Protein AF-A0A0M1JFC1-F1 (afdb_monomer)

Nearest PDB structures (foldseek):
  4cfm-assembly2_C  TM=7.085E-01  e=5.142E+00  Homo sapiens
  7zyd-assembly1_A  TM=6.368E-01  e=5.469E+00  Homo sapiens
  3juh-assembly2_B  TM=6.558E-01  e=5.469E+00  Homo sapiens
  6l24-assembly1_A  TM=6.244E-01  e=6.189E+00  Homo sapiens

pLDDT: mean 85.03, std 13.13, range [34.41, 95.12]

Mean predicted aligned error: 6.86 Å

Structure (mmCIF, N/CA/C/O backbone):
data_AF-A0A0M1JFC1-F1
#
_entry.id   AF-A0A0M1JFC1-F1
#
loop_
_atom_site.group_PDB
_atom_site.id
_atom_site.type_symbol
_atom_site.label_atom_id
_atom_site.label_alt_id
_atom_site.label_comp_id
_atom_site.label_asym_id
_atom_site.label_entity_id
_atom_site.label_seq_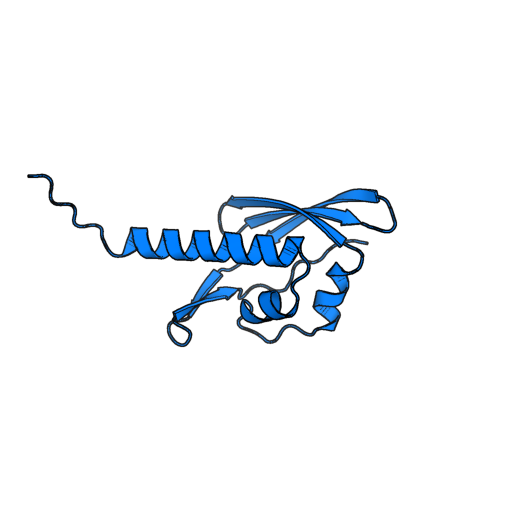id
_atom_site.pdbx_PDB_ins_code
_atom_site.Cartn_x
_atom_site.Cartn_y
_atom_site.Cartn_z
_atom_site.occupancy
_atom_site.B_iso_or_equiv
_atom_site.auth_seq_id
_atom_site.auth_comp_id
_atom_site.auth_asym_id
_atom_site.auth_atom_id
_atom_site.pdbx_PDB_model_num
ATOM 1 N N . MET A 1 1 ? 28.623 26.512 -23.248 1.00 34.41 1 MET A N 1
ATOM 2 C CA . MET A 1 1 ? 27.612 25.460 -23.487 1.00 34.41 1 MET A CA 1
ATOM 3 C C . MET A 1 1 ? 27.765 24.426 -22.388 1.00 34.41 1 MET A C 1
ATOM 5 O O . MET A 1 1 ? 28.790 23.762 -22.352 1.00 34.41 1 MET A O 1
ATOM 9 N N . VAL A 1 2 ? 26.827 24.371 -21.441 1.00 44.84 2 VAL A N 1
ATOM 10 C CA . VAL A 1 2 ? 26.829 23.348 -20.386 1.00 44.84 2 VAL A CA 1
ATOM 11 C C . VAL A 1 2 ? 26.145 22.116 -20.959 1.00 44.84 2 VAL A C 1
ATOM 13 O O . VAL A 1 2 ? 24.952 22.136 -21.249 1.00 44.84 2 VAL A O 1
ATOM 16 N N . SER A 1 3 ? 26.931 21.072 -21.183 1.00 36.22 3 SER A N 1
ATOM 17 C CA . SER A 1 3 ? 26.462 19.775 -21.649 1.00 36.22 3 SER A CA 1
ATOM 18 C C . SER A 1 3 ? 25.655 19.108 -20.532 1.00 36.22 3 SER A C 1
ATOM 20 O O . SER A 1 3 ? 26.220 18.580 -19.579 1.00 36.22 3 SER A O 1
ATOM 22 N N . CYS A 1 4 ? 24.325 19.157 -20.634 1.00 53.03 4 CYS A N 1
ATOM 23 C CA . CYS A 1 4 ? 23.412 18.393 -19.788 1.00 53.03 4 CYS A CA 1
ATOM 24 C C . CYS A 1 4 ? 23.392 16.942 -20.289 1.00 53.03 4 CYS A C 1
ATOM 26 O O . CYS A 1 4 ? 22.593 16.572 -21.146 1.00 53.03 4 CYS A O 1
ATOM 28 N N . ALA A 1 5 ? 24.337 16.137 -19.810 1.00 49.50 5 ALA A N 1
ATOM 29 C CA . ALA A 1 5 ? 24.431 14.714 -20.115 1.00 49.50 5 ALA A CA 1
ATOM 30 C C . ALA A 1 5 ? 24.338 13.896 -18.820 1.00 49.50 5 ALA A C 1
ATOM 32 O O . ALA A 1 5 ? 25.291 13.251 -18.399 1.00 49.50 5 ALA A O 1
ATOM 33 N N . SER A 1 6 ? 23.171 13.932 -18.182 1.00 51.88 6 SER A N 1
ATOM 34 C CA . SER A 1 6 ? 22.808 13.052 -17.060 1.00 51.88 6 SER A CA 1
ATOM 35 C C . SER A 1 6 ? 21.324 12.671 -17.167 1.00 51.88 6 SER A C 1
ATOM 37 O O . SER A 1 6 ? 20.499 12.968 -16.311 1.00 51.88 6 SER A O 1
ATOM 39 N N . ALA A 1 7 ? 20.963 12.050 -18.295 1.00 52.94 7 ALA A N 1
ATOM 40 C CA . ALA A 1 7 ? 19.575 11.793 -18.689 1.00 52.94 7 ALA A CA 1
ATOM 41 C C . ALA A 1 7 ? 18.937 10.430 -18.300 1.00 52.94 7 ALA A C 1
ATOM 43 O O . ALA A 1 7 ? 17.727 10.329 -18.455 1.00 52.94 7 ALA A O 1
ATOM 44 N N . PRO A 1 8 ? 19.626 9.380 -17.794 1.00 52.12 8 PRO A N 1
ATOM 45 C CA . PRO A 1 8 ? 18.931 8.137 -17.411 1.00 52.12 8 PRO A CA 1
ATOM 46 C C . PRO A 1 8 ? 18.641 7.986 -15.907 1.00 52.12 8 PRO A C 1
ATOM 48 O O . PRO A 1 8 ? 17.791 7.180 -15.529 1.00 52.12 8 PRO A O 1
ATOM 51 N N . GLU A 1 9 ? 19.354 8.709 -15.042 1.00 51.84 9 GLU A N 1
ATOM 52 C CA . GLU A 1 9 ? 19.277 8.524 -13.584 1.00 51.84 9 GLU A CA 1
ATOM 53 C C . GLU A 1 9 ? 18.144 9.352 -12.960 1.00 51.84 9 GLU A C 1
ATOM 55 O O . GLU A 1 9 ? 17.356 8.830 -12.172 1.00 51.84 9 GLU A O 1
ATOM 60 N N . ASN A 1 10 ? 17.968 10.595 -13.422 1.00 60.22 10 ASN A N 1
ATOM 61 C CA . ASN A 1 10 ? 16.879 11.467 -12.975 1.00 60.22 10 ASN A CA 1
ATOM 62 C C . ASN A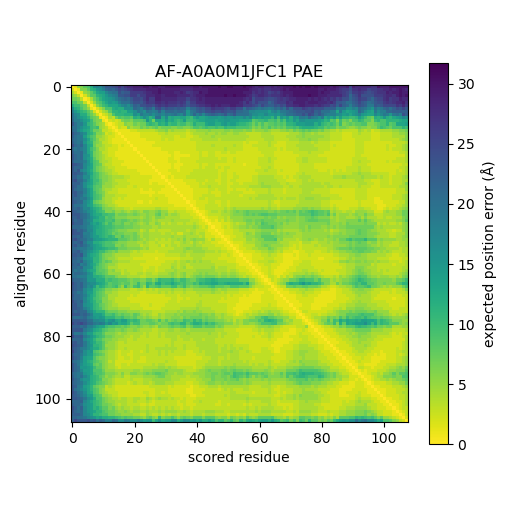 1 10 ? 15.494 10.893 -13.312 1.00 60.22 10 ASN A C 1
ATOM 64 O O . ASN A 1 10 ? 14.601 10.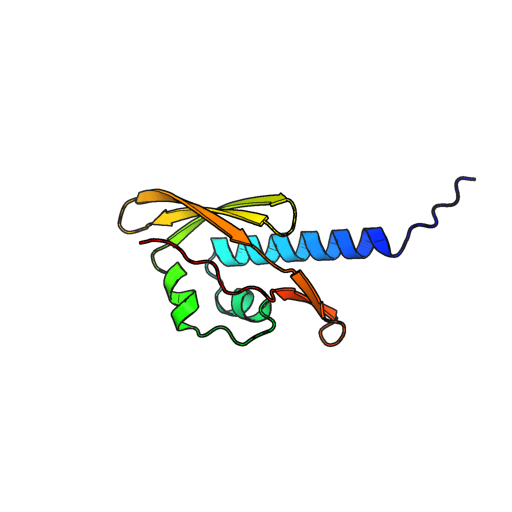932 -12.473 1.00 60.22 10 ASN A O 1
ATOM 68 N N . THR A 1 11 ? 15.319 10.287 -14.492 1.00 62.16 11 THR A N 1
ATOM 69 C CA . THR A 1 11 ? 14.027 9.718 -14.911 1.00 62.16 11 THR A CA 1
ATOM 70 C C . THR A 1 11 ? 13.568 8.583 -13.997 1.00 62.16 11 THR A C 1
ATOM 72 O O . THR A 1 11 ? 12.401 8.532 -13.620 1.00 62.16 11 THR A O 1
ATOM 75 N N . LYS A 1 12 ? 14.481 7.695 -13.582 1.00 65.12 12 LYS A N 1
ATOM 76 C CA . LYS A 1 12 ? 14.141 6.567 -12.699 1.00 65.12 12 LYS A CA 1
ATOM 77 C C . LYS A 1 12 ? 13.759 7.018 -11.293 1.00 65.12 12 LYS A C 1
ATOM 79 O O . LYS A 1 12 ? 12.870 6.412 -10.698 1.00 65.12 12 LYS A O 1
ATOM 84 N N . ASN A 1 13 ? 14.403 8.070 -10.786 1.00 72.38 13 ASN A N 1
ATOM 85 C CA . ASN A 1 13 ? 14.043 8.662 -9.500 1.00 72.38 13 ASN A CA 1
ATOM 86 C C . AS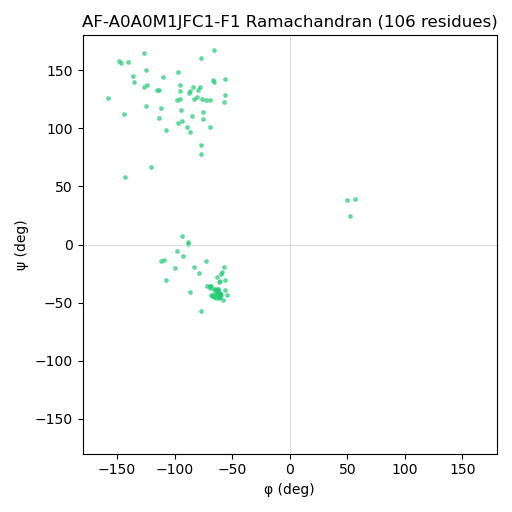N A 1 13 ? 12.641 9.284 -9.562 1.00 72.38 13 ASN A C 1
ATOM 88 O O . ASN A 1 13 ? 11.812 8.981 -8.711 1.00 72.38 13 ASN A O 1
ATOM 92 N N . THR A 1 14 ? 12.324 10.029 -10.626 1.00 80.75 14 THR A N 1
ATOM 93 C CA . THR A 1 14 ? 10.976 10.587 -10.835 1.00 80.75 14 THR A CA 1
ATOM 94 C C . THR A 1 14 ? 9.899 9.500 -10.981 1.00 80.75 14 THR A C 1
ATOM 96 O O . THR A 1 14 ? 8.794 9.633 -10.450 1.00 80.75 14 THR A O 1
ATOM 99 N N . GLU A 1 15 ? 10.203 8.389 -11.659 1.00 85.06 15 GLU A N 1
ATOM 100 C CA . GLU A 1 15 ? 9.286 7.242 -11.773 1.00 85.06 15 GLU A CA 1
ATOM 101 C C . GLU A 1 15 ? 9.036 6.553 -10.422 1.00 85.06 15 GLU A C 1
ATOM 103 O O . GLU A 1 15 ? 7.909 6.131 -10.136 1.00 85.06 15 GLU A O 1
ATOM 108 N N . LEU A 1 16 ? 10.067 6.441 -9.579 1.00 85.75 16 LEU A N 1
ATOM 109 C CA . LEU A 1 16 ? 9.948 5.870 -8.239 1.00 85.75 16 LEU A CA 1
ATOM 110 C C . LEU A 1 16 ? 9.124 6.776 -7.315 1.00 85.75 16 LEU A C 1
ATOM 112 O O . LEU A 1 16 ? 8.224 6.288 -6.639 1.00 85.75 16 LEU A O 1
ATOM 116 N N . GLU A 1 17 ? 9.357 8.088 -7.341 1.00 86.62 17 GLU A N 1
ATOM 117 C CA . GLU A 1 17 ? 8.573 9.075 -6.582 1.00 86.62 17 GLU A CA 1
ATOM 118 C C . GLU A 1 17 ? 7.091 9.066 -6.985 1.00 86.62 17 GLU A C 1
ATOM 120 O O . GLU A 1 17 ? 6.196 9.079 -6.133 1.00 86.62 17 GLU A O 1
ATOM 125 N N . THR A 1 18 ? 6.821 8.969 -8.291 1.00 89.88 18 THR A N 1
ATOM 126 C CA . THR A 1 18 ? 5.455 8.817 -8.813 1.00 89.88 18 THR A CA 1
ATOM 127 C C . THR A 1 18 ? 4.827 7.526 -8.297 1.00 89.88 18 THR A C 1
ATOM 129 O O . THR A 1 18 ? 3.688 7.524 -7.829 1.00 89.88 18 THR A O 1
ATOM 132 N N . THR A 1 19 ? 5.584 6.427 -8.322 1.00 91.31 19 THR A N 1
ATOM 133 C CA . THR A 1 19 ? 5.128 5.133 -7.807 1.00 91.31 19 THR A CA 1
ATOM 134 C C . THR A 1 19 ? 4.789 5.207 -6.316 1.00 91.31 19 THR A C 1
ATOM 136 O O . THR A 1 19 ? 3.724 4.743 -5.908 1.00 91.31 19 THR A O 1
ATOM 139 N N . TRP A 1 20 ? 5.644 5.835 -5.505 1.00 91.38 20 TRP A N 1
ATOM 140 C CA . TRP A 1 20 ? 5.389 6.049 -4.080 1.00 91.38 20 TRP A CA 1
ATOM 141 C C . TRP A 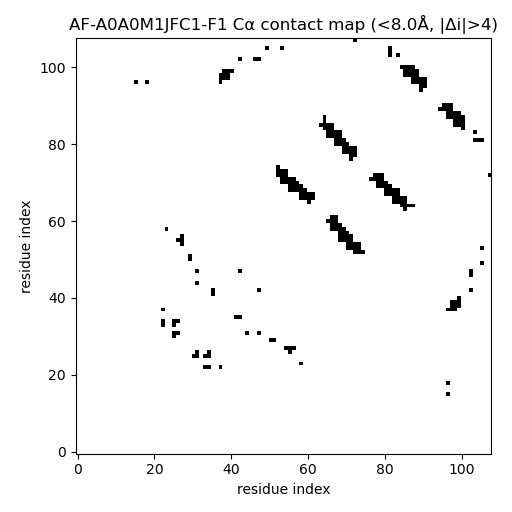1 20 ? 4.135 6.878 -3.832 1.00 91.38 20 TRP A C 1
ATOM 143 O O . TRP A 1 20 ? 3.331 6.506 -2.982 1.00 91.38 20 TRP A O 1
ATOM 153 N N . SER A 1 21 ? 3.924 7.938 -4.612 1.00 90.81 21 SER A N 1
ATOM 154 C CA . SER A 1 21 ? 2.727 8.781 -4.509 1.00 90.81 21 SER A CA 1
ATOM 155 C C . SER A 1 21 ? 1.445 7.982 -4.773 1.00 90.81 21 SER A C 1
ATOM 157 O O . SER A 1 21 ? 0.469 8.098 -4.030 1.00 90.81 21 SER A O 1
ATOM 159 N N . VAL A 1 22 ? 1.451 7.113 -5.793 1.00 93.31 22 VAL A N 1
ATOM 160 C CA . VAL A 1 22 ? 0.306 6.239 -6.102 1.00 93.31 22 VAL A CA 1
ATOM 161 C C . VAL A 1 22 ? 0.094 5.197 -5.004 1.00 93.31 22 VAL A C 1
ATOM 163 O O . VAL A 1 22 ? -1.040 4.989 -4.574 1.00 93.31 22 VAL A O 1
ATOM 166 N N . TYR A 1 23 ? 1.164 4.566 -4.519 1.00 93.75 23 TYR A N 1
ATOM 167 C CA . TYR A 1 23 ? 1.089 3.585 -3.436 1.00 93.75 23 TYR A CA 1
ATOM 168 C C . TYR A 1 23 ? 0.554 4.204 -2.135 1.00 93.75 23 TYR A C 1
ATOM 170 O O . TYR A 1 23 ? -0.356 3.655 -1.515 1.00 93.75 23 TYR A O 1
ATOM 178 N N . GLN A 1 24 ? 1.047 5.387 -1.763 1.00 92.94 24 GLN A N 1
ATOM 179 C CA . GLN A 1 24 ? 0.551 6.165 -0.628 1.00 92.94 24 GLN A CA 1
ATOM 180 C C . GLN A 1 24 ? -0.940 6.484 -0.778 1.00 92.94 24 GLN A C 1
ATOM 182 O O . GLN A 1 24 ? -1.711 6.279 0.161 1.00 92.94 24 GLN A O 1
ATOM 187 N N . GLY A 1 25 ? -1.364 6.957 -1.953 1.00 93.56 25 GLY A N 1
ATOM 188 C CA . GLY A 1 25 ? -2.775 7.216 -2.234 1.00 93.56 25 GLY A CA 1
ATOM 189 C C . GLY A 1 25 ? -3.627 5.952 -2.103 1.00 93.56 25 GLY A C 1
ATOM 190 O O . GLY A 1 25 ? -4.680 5.982 -1.469 1.00 93.56 25 GLY A O 1
ATOM 191 N N . ALA A 1 26 ? -3.151 4.822 -2.630 1.00 94.00 26 ALA A N 1
ATOM 192 C CA . ALA A 1 26 ? -3.840 3.540 -2.523 1.00 94.00 26 ALA A CA 1
ATOM 193 C C . ALA A 1 26 ? -3.957 3.055 -1.068 1.00 94.00 26 ALA A C 1
ATOM 195 O O . ALA A 1 26 ? -5.008 2.543 -0.689 1.00 94.00 26 ALA A O 1
ATOM 196 N N . MET A 1 27 ? -2.931 3.268 -0.236 1.00 92.56 27 MET A N 1
ATOM 197 C CA . MET A 1 27 ? -2.983 2.993 1.207 1.00 92.56 27 MET A CA 1
ATOM 198 C C . MET A 1 27 ? -4.008 3.880 1.921 1.00 92.56 27 MET A C 1
ATOM 200 O O . MET A 1 27 ? -4.780 3.393 2.745 1.00 92.56 27 MET A O 1
ATOM 204 N N . HIS A 1 28 ? -4.040 5.174 1.594 1.00 92.25 28 HIS A N 1
ATOM 205 C CA . HIS A 1 28 ? -4.969 6.133 2.193 1.00 92.25 28 HIS A CA 1
ATOM 206 C C . HIS A 1 28 ? -6.432 5.810 1.858 1.00 92.25 28 HIS A C 1
ATOM 208 O O . HIS A 1 28 ? -7.281 5.769 2.749 1.00 92.25 28 HIS A O 1
ATOM 214 N N . TRP A 1 29 ? -6.713 5.516 0.586 1.00 91.75 29 TRP A N 1
ATOM 215 C CA . TRP A 1 29 ? -8.059 5.219 0.085 1.00 91.75 29 TRP A CA 1
ATOM 216 C C . TRP A 1 29 ? -8.456 3.740 0.166 1.00 91.75 29 TRP A C 1
ATOM 218 O O . TRP A 1 29 ? -9.566 3.387 -0.225 1.00 91.75 29 TRP A O 1
ATOM 228 N N . LYS A 1 30 ? -7.576 2.873 0.683 1.00 91.38 30 LYS A N 1
ATOM 229 C CA . LYS A 1 30 ? -7.783 1.416 0.785 1.00 91.38 30 LYS A CA 1
ATOM 230 C C . LYS A 1 30 ? -8.077 0.751 -0.565 1.00 91.38 30 LYS A C 1
ATOM 232 O O . LYS A 1 30 ? -8.899 -0.158 -0.665 1.00 91.38 30 LYS A O 1
ATOM 237 N N . TYR A 1 31 ? -7.399 1.188 -1.623 1.00 92.38 31 TYR A N 1
ATOM 238 C CA . TYR A 1 31 ? -7.527 0.591 -2.953 1.00 92.38 31 TYR A CA 1
ATOM 239 C C . TYR A 1 31 ? -6.742 -0.721 -3.029 1.00 92.38 31 TYR A C 1
ATOM 241 O O . TYR A 1 31 ? -5.637 -0.776 -3.569 1.00 92.38 31 TYR A O 1
ATOM 249 N N . CYS A 1 32 ? -7.324 -1.783 -2.466 1.00 89.50 32 CYS A N 1
ATOM 250 C CA . CYS A 1 32 ? -6.697 -3.097 -2.331 1.00 89.50 32 CYS A CA 1
ATOM 251 C C . CYS A 1 32 ? -6.190 -3.657 -3.666 1.00 89.50 32 CYS A C 1
ATOM 253 O O . CYS A 1 32 ? -5.058 -4.125 -3.722 1.00 89.50 32 CYS A O 1
ATOM 255 N N . ASP A 1 33 ? -6.965 -3.557 -4.750 1.00 90.00 33 ASP A N 1
ATOM 256 C CA . ASP A 1 33 ? -6.544 -4.063 -6.066 1.00 90.00 33 ASP A CA 1
ATOM 257 C C . ASP A 1 33 ? -5.295 -3.337 -6.591 1.00 90.00 33 ASP A C 1
ATOM 259 O O . ASP A 1 33 ? -4.371 -3.965 -7.113 1.00 90.00 33 ASP A O 1
ATOM 263 N N . THR A 1 34 ? -5.218 -2.021 -6.372 1.00 91.75 34 THR A N 1
ATOM 264 C CA . THR A 1 34 ? -4.040 -1.212 -6.706 1.00 91.75 34 THR A CA 1
ATOM 265 C C . THR A 1 34 ? -2.835 -1.616 -5.857 1.00 91.75 34 THR A C 1
ATOM 267 O O . THR A 1 34 ? -1.738 -1.768 -6.391 1.00 91.75 34 THR A O 1
ATOM 270 N N . LEU A 1 35 ? -3.028 -1.844 -4.552 1.00 92.25 35 LEU A N 1
ATOM 271 C CA . LEU A 1 35 ? -1.961 -2.289 -3.650 1.00 92.25 35 LEU A CA 1
ATOM 272 C C . LEU A 1 35 ? -1.391 -3.644 -4.076 1.00 92.25 35 LEU A C 1
ATOM 274 O O . LEU A 1 35 ? -0.174 -3.769 -4.175 1.00 92.25 35 LEU A O 1
ATOM 278 N N . ILE A 1 36 ? -2.243 -4.627 -4.400 1.00 91.44 36 ILE A N 1
ATOM 279 C CA . ILE A 1 36 ? -1.813 -5.953 -4.888 1.00 91.44 36 ILE A CA 1
ATOM 280 C C . ILE A 1 36 ? -0.923 -5.813 -6.127 1.00 91.44 36 ILE A C 1
ATOM 282 O O . ILE A 1 36 ? 0.079 -6.519 -6.246 1.00 91.44 36 ILE A O 1
ATOM 286 N N . GLY A 1 37 ? -1.252 -4.882 -7.028 1.00 91.19 37 GLY A N 1
ATOM 287 C CA . GLY A 1 37 ? -0.498 -4.639 -8.258 1.00 91.19 37 GLY A CA 1
ATOM 288 C C . GLY A 1 37 ? 0.967 -4.241 -8.042 1.00 91.19 37 GLY A C 1
ATOM 289 O O . GLY A 1 37 ? 1.799 -4.511 -8.913 1.00 91.19 37 GLY A O 1
ATOM 290 N N . PHE A 1 38 ? 1.300 -3.654 -6.887 1.00 93.12 38 PHE A N 1
ATOM 291 C CA . PHE A 1 38 ? 2.667 -3.250 -6.555 1.00 93.12 38 PHE A CA 1
ATOM 292 C C . PHE A 1 38 ? 3.529 -4.381 -6.004 1.00 93.12 38 PHE A C 1
ATOM 294 O O . PHE A 1 38 ? 4.751 -4.268 -6.051 1.00 93.12 38 PHE A O 1
ATOM 301 N N . TYR A 1 39 ? 2.954 -5.477 -5.510 1.00 92.56 39 TYR A N 1
ATOM 302 C CA . TYR A 1 39 ? 3.751 -6.559 -4.939 1.00 92.56 39 TYR A CA 1
ATOM 303 C C . TYR A 1 39 ? 4.268 -7.516 -6.014 1.00 92.56 39 TYR A C 1
ATOM 305 O O . TYR A 1 39 ? 3.561 -7.938 -6.930 1.00 92.56 39 TYR A O 1
ATOM 313 N N . SER A 1 40 ? 5.546 -7.869 -5.891 1.00 91.06 40 SER A N 1
ATOM 314 C CA . SER A 1 40 ? 6.193 -8.862 -6.755 1.00 91.06 40 SER A CA 1
ATOM 315 C C . SER A 1 40 ? 5.718 -10.289 -6.466 1.00 91.06 40 SER A C 1
ATOM 317 O O . SER A 1 40 ? 5.566 -11.084 -7.394 1.00 91.06 40 SER A O 1
ATOM 319 N N . ALA A 1 41 ? 5.452 -10.599 -5.196 1.00 87.62 41 ALA A N 1
ATOM 320 C CA . ALA A 1 41 ? 4.834 -11.842 -4.755 1.00 87.62 41 ALA A CA 1
ATOM 321 C C . ALA A 1 41 ? 3.320 -11.649 -4.551 1.00 87.62 41 ALA A C 1
ATOM 323 O O . ALA A 1 41 ? 2.898 -10.557 -4.164 1.00 87.62 41 ALA A O 1
ATOM 324 N N . PRO A 1 42 ? 2.489 -12.685 -4.768 1.00 84.50 42 PRO A N 1
ATOM 325 C CA . PRO A 1 42 ? 1.063 -12.605 -4.475 1.00 84.50 42 PRO A CA 1
ATOM 326 C C . PRO A 1 42 ? 0.818 -12.250 -3.004 1.00 84.50 42 PRO A C 1
ATOM 328 O O . PRO A 1 42 ? 1.254 -12.969 -2.105 1.00 84.50 42 PRO A O 1
ATOM 331 N N . VAL A 1 43 ? 0.097 -11.156 -2.759 1.00 86.06 43 VAL A N 1
ATOM 332 C CA . VAL A 1 43 ? -0.401 -10.801 -1.426 1.00 86.06 43 VAL A CA 1
ATOM 333 C C . VAL A 1 43 ? -1.826 -11.317 -1.296 1.00 86.06 43 VAL A C 1
ATOM 335 O O . VAL A 1 43 ? -2.685 -11.021 -2.126 1.00 86.06 43 VAL A O 1
ATOM 338 N N . ALA A 1 44 ? -2.069 -12.110 -0.256 1.00 86.00 44 ALA A N 1
ATOM 339 C CA . ALA A 1 44 ? -3.390 -12.646 0.037 1.00 86.00 44 ALA A CA 1
ATOM 340 C C . ALA A 1 44 ? -4.354 -11.504 0.413 1.00 86.00 44 ALA A C 1
ATOM 342 O O . ALA A 1 44 ? -3.968 -10.586 1.145 1.00 86.00 44 ALA A O 1
ATOM 343 N N . LYS A 1 45 ? -5.608 -11.549 -0.053 1.00 83.50 45 LYS A N 1
ATOM 344 C CA . LYS A 1 45 ? -6.595 -10.480 0.204 1.00 83.50 45 LYS A CA 1
ATOM 345 C C . LYS A 1 45 ? -6.856 -10.288 1.701 1.00 83.50 45 LYS A C 1
ATOM 347 O O . LYS A 1 45 ? -7.058 -9.169 2.158 1.00 83.50 45 LYS A O 1
ATOM 352 N N . GLU A 1 46 ? -6.749 -11.358 2.477 1.00 84.19 46 GLU A N 1
ATOM 353 C CA . GLU A 1 46 ? -6.876 -11.388 3.936 1.00 84.19 46 GLU A CA 1
ATOM 354 C C . GLU A 1 46 ? -5.785 -10.555 4.623 1.00 84.19 46 GLU A C 1
ATOM 356 O O . GLU A 1 46 ? -5.991 -10.009 5.706 1.00 84.19 46 GLU A O 1
ATOM 361 N N . THR A 1 47 ? -4.618 -10.416 3.985 1.00 85.00 47 THR A N 1
ATOM 362 C CA . THR A 1 47 ? -3.546 -9.542 4.479 1.00 85.00 47 THR A CA 1
ATOM 363 C C . THR A 1 47 ? -3.947 -8.075 4.354 1.00 85.00 47 THR A C 1
ATOM 365 O O . THR A 1 47 ? -3.672 -7.292 5.261 1.00 85.00 47 THR A O 1
ATOM 368 N N . LEU A 1 48 ? -4.645 -7.720 3.272 1.00 85.12 48 LEU A N 1
ATOM 369 C CA . LEU A 1 48 ? -5.134 -6.364 3.024 1.00 85.12 48 LEU A CA 1
ATOM 370 C C . LEU A 1 48 ? -6.392 -6.027 3.820 1.00 85.12 48 LEU A C 1
ATOM 372 O O . LEU A 1 48 ? -6.578 -4.863 4.148 1.00 85.12 48 LEU A O 1
ATOM 376 N N . ALA A 1 49 ? -7.188 -7.021 4.226 1.00 84.38 49 ALA A N 1
ATOM 377 C CA . ALA A 1 49 ? -8.314 -6.826 5.147 1.00 84.38 49 ALA A CA 1
ATOM 378 C C . ALA A 1 49 ? -7.885 -6.187 6.485 1.00 84.38 49 ALA A C 1
ATOM 380 O O . ALA A 1 49 ? -8.685 -5.578 7.191 1.00 84.38 49 ALA A O 1
ATOM 381 N N . LYS A 1 50 ? -6.589 -6.238 6.832 1.00 81.75 50 LYS A N 1
ATOM 382 C CA . LYS A 1 50 ? -6.032 -5.477 7.962 1.00 81.75 50 LYS A CA 1
ATOM 383 C C . LYS A 1 50 ? -6.226 -3.962 7.813 1.00 81.75 50 LYS A C 1
ATOM 385 O O . LYS A 1 50 ? -6.264 -3.271 8.825 1.00 81.75 50 LYS A O 1
ATOM 390 N N . LEU A 1 51 ? -6.387 -3.452 6.589 1.00 86.19 51 LEU A N 1
ATOM 391 C CA . LEU A 1 51 ? -6.704 -2.050 6.327 1.00 86.19 51 LEU A CA 1
ATOM 392 C C . LEU A 1 51 ? -8.154 -1.680 6.673 1.00 86.19 51 LEU A C 1
ATOM 394 O O . LEU A 1 51 ? -8.452 -0.496 6.794 1.00 86.19 51 LEU A O 1
ATOM 398 N N . ASP A 1 52 ? -9.068 -2.629 6.887 1.00 87.81 52 ASP A N 1
ATOM 399 C CA . ASP A 1 52 ? -10.480 -2.308 7.144 1.00 87.81 52 ASP A CA 1
ATOM 400 C C . ASP A 1 52 ? -10.651 -1.499 8.437 1.00 87.81 52 ASP A C 1
ATOM 402 O O . ASP A 1 52 ? -11.340 -0.474 8.454 1.00 87.81 52 ASP A O 1
ATOM 406 N N . ASN A 1 53 ? -9.922 -1.879 9.492 1.00 88.19 53 ASN A N 1
ATOM 407 C CA . ASN A 1 53 ? -9.915 -1.163 10.771 1.00 88.19 53 ASN A CA 1
ATOM 408 C C . ASN A 1 53 ? -8.867 -0.037 10.848 1.00 88.19 53 ASN A C 1
ATOM 410 O O . ASN A 1 53 ? -8.729 0.597 11.887 1.00 88.19 53 ASN A O 1
ATOM 414 N N . VAL A 1 54 ? -8.116 0.223 9.780 1.00 90.69 54 VAL A N 1
ATOM 415 C CA . VAL A 1 54 ? -7.009 1.188 9.767 1.00 90.69 54 VAL A CA 1
ATOM 416 C C . VAL A 1 54 ? -7.359 2.331 8.823 1.00 90.69 54 VAL A C 1
ATOM 418 O O . VAL A 1 54 ? -7.784 2.114 7.693 1.00 90.69 54 VAL A O 1
ATOM 421 N N . ARG A 1 55 ? -7.164 3.575 9.248 1.00 92.19 55 ARG A N 1
ATOM 422 C CA . ARG A 1 55 ? -7.161 4.742 8.362 1.00 92.19 55 ARG A CA 1
ATOM 423 C C . ARG A 1 55 ? -5.758 5.321 8.339 1.00 92.19 55 ARG A C 1
ATOM 425 O O . ARG A 1 55 ? -5.330 5.898 9.333 1.00 92.19 55 ARG A O 1
ATOM 432 N N . VAL A 1 56 ? -5.052 5.178 7.222 1.00 93.81 56 VAL A N 1
ATOM 433 C CA . VAL A 1 56 ? -3.723 5.780 7.048 1.00 93.81 56 VAL A CA 1
ATOM 434 C C . VAL A 1 56 ? -3.877 7.297 6.964 1.00 93.81 56 VAL A C 1
ATOM 436 O O . VAL A 1 56 ? -4.638 7.794 6.140 1.00 93.81 56 VAL A O 1
ATOM 439 N N . THR A 1 57 ? -3.182 8.037 7.822 1.00 93.44 57 THR A N 1
ATOM 440 C CA . THR A 1 57 ? -3.262 9.505 7.908 1.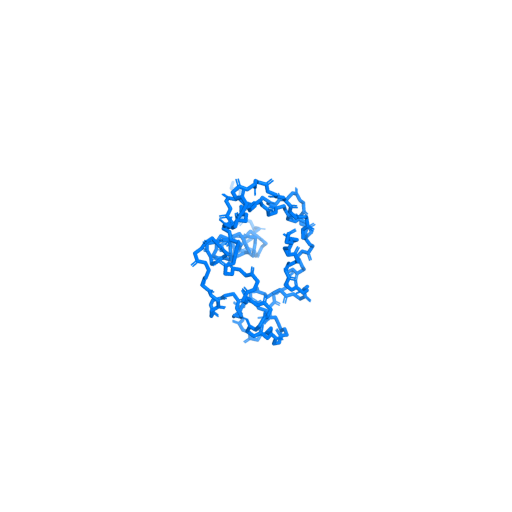00 93.44 57 THR A CA 1
ATOM 441 C C . THR A 1 57 ? -2.019 10.191 7.367 1.00 93.44 57 THR A C 1
ATOM 443 O O . THR A 1 57 ? -2.132 11.287 6.830 1.00 93.44 57 THR A O 1
ATOM 446 N N . ALA A 1 58 ? -0.854 9.553 7.473 1.00 92.81 58 ALA A N 1
ATOM 447 C CA . ALA A 1 58 ? 0.378 10.058 6.886 1.00 92.81 58 ALA A CA 1
ATOM 448 C C . ALA A 1 58 ? 1.287 8.916 6.431 1.00 92.81 58 ALA A C 1
ATOM 450 O O . ALA A 1 58 ? 1.207 7.787 6.920 1.00 92.81 58 ALA A O 1
ATOM 451 N N . TYR A 1 59 ? 2.147 9.241 5.476 1.00 92.81 59 TYR A N 1
ATOM 452 C CA . TYR A 1 59 ? 3.111 8.335 4.882 1.00 92.81 59 TYR A CA 1
ATOM 453 C C . TYR A 1 59 ? 4.371 9.142 4.585 1.00 92.81 59 TYR A C 1
ATOM 455 O O . TYR A 1 59 ? 4.347 10.048 3.755 1.00 92.81 59 TYR A O 1
ATOM 463 N N . GLU A 1 60 ? 5.453 8.847 5.294 1.00 90.19 60 GLU A N 1
ATOM 464 C CA . GLU A 1 60 ? 6.696 9.609 5.229 1.00 90.19 60 GLU A CA 1
ATOM 465 C C . GLU A 1 60 ? 7.858 8.681 4.885 1.00 90.19 60 GLU A C 1
ATOM 467 O O . GLU A 1 60 ? 8.188 7.762 5.636 1.00 90.19 60 GLU A O 1
ATOM 472 N N . VAL A 1 61 ? 8.529 8.934 3.762 1.00 87.44 61 VAL A N 1
ATOM 473 C CA . VAL A 1 61 ? 9.784 8.248 3.436 1.00 87.44 61 VAL A CA 1
ATOM 474 C C . VAL A 1 61 ? 10.883 8.851 4.310 1.00 87.44 61 VAL A C 1
ATOM 476 O O . VAL A 1 61 ? 11.280 9.996 4.111 1.00 87.44 61 VAL A O 1
ATOM 479 N N . ARG A 1 62 ? 11.360 8.097 5.309 1.00 85.00 62 ARG A N 1
ATOM 480 C CA . ARG A 1 62 ? 12.398 8.557 6.249 1.00 85.00 62 ARG A CA 1
ATOM 481 C C . ARG A 1 62 ? 13.776 8.499 5.593 1.00 85.00 62 ARG A C 1
ATOM 483 O O . ARG A 1 62 ? 14.479 9.498 5.517 1.00 85.00 62 ARG A O 1
ATOM 490 N N . HIS A 1 63 ? 14.154 7.315 5.126 1.00 79.38 63 HIS A N 1
ATOM 491 C CA . HIS A 1 63 ? 15.349 7.068 4.323 1.00 79.38 63 HIS A CA 1
ATOM 492 C C . HIS A 1 63 ? 15.113 5.767 3.571 1.00 79.38 63 HIS A C 1
ATOM 494 O O . HIS A 1 63 ? 14.787 4.780 4.208 1.00 79.38 63 HIS A O 1
ATOM 500 N N . SER A 1 64 ? 15.243 5.726 2.246 1.00 74.31 64 SER A N 1
ATOM 501 C CA . SER A 1 64 ? 14.990 4.484 1.500 1.00 74.31 64 SER A CA 1
ATOM 502 C C . SER A 1 64 ? 15.875 3.341 2.033 1.00 74.31 64 SER A C 1
ATOM 504 O O . SER A 1 64 ? 17.086 3.548 2.161 1.00 74.31 64 SER A O 1
ATOM 506 N N . PRO A 1 65 ? 15.325 2.155 2.370 1.00 86.00 65 PRO A N 1
ATOM 507 C CA . PRO A 1 65 ? 13.946 1.683 2.148 1.00 86.00 65 PRO A CA 1
ATOM 508 C C . PRO A 1 65 ? 12.940 1.905 3.307 1.00 86.00 65 PRO A C 1
ATOM 510 O O . PRO A 1 65 ? 11.839 1.369 3.273 1.00 86.00 65 PRO A O 1
ATOM 513 N N . MET A 1 66 ? 13.287 2.627 4.367 1.00 90.94 66 MET A N 1
ATOM 514 C CA . MET A 1 66 ? 12.439 2.868 5.541 1.00 90.94 66 MET A CA 1
ATOM 515 C C . MET A 1 66 ? 11.393 3.972 5.339 1.00 90.94 66 MET A C 1
ATOM 517 O O . MET A 1 66 ? 11.701 5.125 5.015 1.00 90.94 66 MET A O 1
ATOM 521 N N . VAL A 1 67 ? 10.147 3.611 5.631 1.00 91.88 67 VAL A N 1
ATOM 522 C CA . VAL A 1 67 ? 8.956 4.454 5.564 1.00 91.88 67 VAL A CA 1
ATOM 523 C C . VAL A 1 67 ? 8.263 4.445 6.921 1.00 91.88 67 VAL A C 1
ATOM 525 O O . VAL A 1 67 ? 8.110 3.400 7.545 1.00 91.88 67 VAL A O 1
ATOM 528 N N . GLU A 1 68 ? 7.813 5.604 7.377 1.00 94.25 68 GLU A N 1
ATOM 529 C CA . GLU A 1 68 ? 6.905 5.721 8.509 1.00 94.25 68 GLU A CA 1
ATOM 530 C C . GLU A 1 68 ? 5.471 5.883 8.007 1.00 94.25 68 GLU A C 1
ATOM 532 O O . GLU A 1 68 ? 5.164 6.795 7.241 1.00 94.25 68 GLU A O 1
ATOM 537 N N . ILE A 1 69 ? 4.582 5.003 8.459 1.00 94.44 69 ILE A N 1
ATOM 538 C CA . ILE A 1 69 ? 3.156 5.058 8.153 1.00 94.44 69 ILE A CA 1
ATOM 539 C C . ILE A 1 69 ? 2.426 5.398 9.445 1.00 94.44 69 ILE A C 1
ATOM 541 O O . ILE A 1 69 ? 2.460 4.630 10.409 1.00 94.44 69 ILE A O 1
ATOM 545 N N . GLN A 1 70 ? 1.755 6.544 9.465 1.00 95.12 70 GLN A N 1
ATOM 546 C CA . GLN A 1 70 ? 0.877 6.931 10.563 1.00 95.12 70 GLN A CA 1
ATOM 547 C C . GLN A 1 70 ? -0.555 6.552 10.220 1.00 95.12 70 GLN A C 1
ATOM 549 O O . GLN A 1 70 ? -1.014 6.737 9.089 1.00 95.12 70 GLN A O 1
ATOM 554 N N . TYR A 1 71 ? -1.263 6.007 11.199 1.00 94.62 71 TYR A N 1
ATOM 555 C CA . TYR A 1 71 ? -2.613 5.514 11.013 1.00 94.62 71 TYR A CA 1
ATOM 556 C C . TYR A 1 71 ? -3.451 5.672 12.272 1.00 94.62 71 TYR A C 1
ATOM 558 O O . TYR A 1 71 ? -2.936 5.758 13.382 1.00 94.62 71 TYR A O 1
ATOM 566 N N . VAL A 1 72 ? -4.764 5.681 12.091 1.00 93.06 72 VAL A N 1
ATOM 567 C CA . VAL A 1 72 ? -5.743 5.651 13.172 1.00 93.06 72 VAL A CA 1
ATOM 568 C C . VAL A 1 72 ? -6.498 4.336 13.103 1.00 93.06 72 VAL A C 1
ATOM 570 O O . VAL A 1 72 ? -6.957 3.942 12.029 1.00 93.06 72 VAL A O 1
ATOM 573 N N . LEU A 1 73 ? -6.643 3.663 14.241 1.00 91.62 73 LEU A N 1
ATOM 574 C CA . LEU A 1 73 ? -7.563 2.535 14.347 1.00 91.62 73 LEU A CA 1
ATOM 575 C C . LEU A 1 73 ? -8.993 3.057 14.433 1.00 91.62 73 LEU A C 1
ATOM 577 O O . LEU A 1 73 ? -9.307 3.856 15.313 1.00 91.62 73 LEU A O 1
ATOM 581 N N . ASN A 1 74 ? -9.872 2.597 13.547 1.00 87.12 74 ASN A N 1
ATOM 582 C CA . ASN A 1 74 ? -11.264 3.047 13.519 1.00 87.12 74 ASN A CA 1
ATOM 583 C C . ASN A 1 74 ? -11.998 2.711 14.828 1.00 87.12 74 ASN A C 1
ATOM 585 O O . ASN A 1 74 ? -12.845 3.491 15.261 1.00 87.12 74 ASN A O 1
ATOM 589 N N . SER A 1 75 ? -11.634 1.599 15.473 1.00 86.94 75 SER A N 1
ATOM 590 C CA . SER A 1 75 ? -12.183 1.154 16.758 1.00 86.94 75 SER A CA 1
ATOM 591 C C . SER A 1 75 ? -11.790 2.025 17.955 1.00 86.94 75 SER A C 1
ATOM 593 O O . SER A 1 75 ? -12.597 2.203 18.859 1.00 86.94 75 SER A O 1
ATOM 595 N N . GLU A 1 76 ? -10.566 2.559 17.976 1.00 87.12 76 GLU A N 1
ATOM 596 C CA . GLU A 1 76 ? -9.999 3.238 19.157 1.00 87.12 76 GLU A CA 1
ATOM 597 C C . GLU A 1 76 ? -9.819 4.745 18.956 1.00 87.12 76 GLU A C 1
ATOM 599 O O . GLU A 1 76 ? -9.581 5.471 19.915 1.00 87.12 76 GLU A O 1
ATOM 604 N N . GLN A 1 77 ? -9.895 5.222 17.708 1.00 85.75 77 GLN A N 1
ATOM 605 C CA . GLN A 1 77 ? -9.579 6.600 17.312 1.00 85.75 77 GLN A CA 1
ATOM 606 C C . GLN A 1 77 ? -8.195 7.075 17.800 1.00 85.75 77 GLN A C 1
ATOM 608 O O . GLN A 1 77 ? -7.944 8.271 17.931 1.00 85.75 77 GLN A O 1
ATOM 613 N N . MET A 1 78 ? -7.271 6.138 18.036 1.00 87.75 78 MET A N 1
ATOM 614 C CA . MET A 1 78 ? -5.921 6.421 18.510 1.00 87.75 78 MET A CA 1
ATOM 615 C C . MET A 1 78 ? -4.939 6.499 17.341 1.00 87.75 78 MET A C 1
ATOM 617 O O . MET A 1 78 ? -4.913 5.611 16.484 1.00 87.75 78 MET A O 1
ATOM 621 N N . LEU A 1 79 ? -4.116 7.551 17.330 1.00 91.19 79 LEU A N 1
ATOM 622 C CA . LEU A 1 79 ? -3.016 7.694 16.382 1.00 91.19 79 LEU A CA 1
ATOM 623 C C . LEU A 1 79 ? -1.894 6.719 16.743 1.00 91.19 79 LEU A C 1
ATOM 625 O O . LEU A 1 79 ? -1.363 6.736 17.853 1.00 91.19 79 LEU A O 1
ATOM 629 N N . ARG A 1 80 ? -1.515 5.895 15.775 1.00 94.00 80 ARG A N 1
ATOM 630 C CA . ARG A 1 80 ? -0.412 4.944 15.848 1.00 94.00 80 ARG A CA 1
ATOM 631 C C . ARG A 1 80 ? 0.535 5.166 14.677 1.00 94.00 80 ARG A C 1
ATOM 633 O O . ARG A 1 80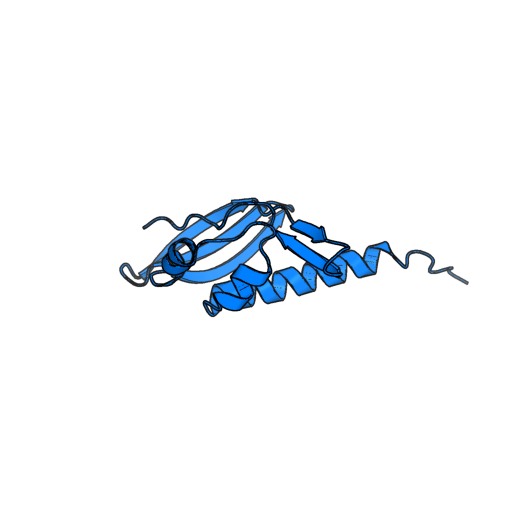 ? 0.210 5.837 13.696 1.00 94.00 80 ARG A O 1
ATOM 640 N N . LYS A 1 81 ? 1.726 4.589 14.788 1.00 94.19 81 LYS A N 1
ATOM 641 C CA . LYS A 1 81 ? 2.742 4.615 13.739 1.00 94.19 81 LYS A CA 1
ATOM 642 C C . LYS A 1 81 ? 3.365 3.241 13.577 1.00 94.19 81 LYS A C 1
ATOM 644 O O . LYS A 1 81 ? 3.546 2.529 14.561 1.00 94.19 81 LYS A O 1
ATOM 649 N N . VAL A 1 82 ? 3.7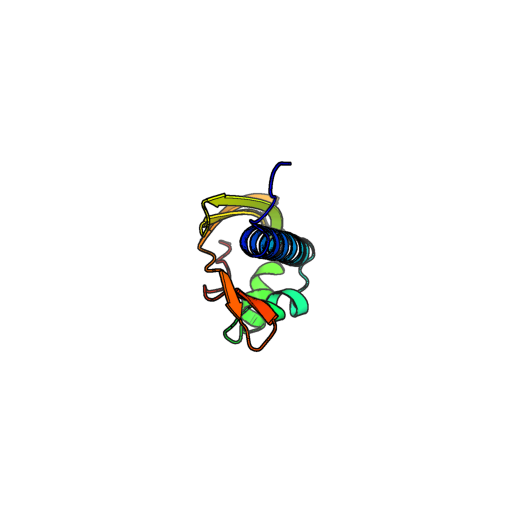04 2.890 12.346 1.00 93.81 82 VAL A N 1
ATOM 650 C CA . VAL A 1 82 ? 4.514 1.718 12.020 1.00 93.81 82 VAL A CA 1
ATOM 651 C C . VAL A 1 82 ? 5.680 2.162 11.151 1.00 93.81 82 VAL A C 1
ATOM 653 O O . VAL A 1 82 ? 5.512 2.967 10.235 1.00 93.81 82 VAL A O 1
ATOM 656 N N . ILE A 1 83 ? 6.869 1.658 11.468 1.00 93.44 83 ILE A N 1
ATOM 657 C CA . ILE A 1 83 ? 8.040 1.807 10.612 1.00 93.44 83 ILE A CA 1
ATOM 658 C C . ILE A 1 83 ? 8.120 0.557 9.748 1.00 93.44 83 ILE A C 1
ATOM 660 O O . ILE A 1 83 ? 8.295 -0.546 10.260 1.00 93.44 83 ILE A O 1
ATOM 664 N N . ASP A 1 84 ? 7.968 0.745 8.447 1.00 92.88 84 ASP A N 1
ATOM 665 C CA . ASP A 1 84 ? 7.987 -0.313 7.454 1.00 92.88 84 ASP A CA 1
ATOM 666 C C . ASP A 1 84 ? 9.247 -0.218 6.590 1.00 92.88 84 ASP A C 1
ATOM 668 O O . ASP A 1 84 ? 9.738 0.870 6.278 1.00 92.88 84 ASP A O 1
ATOM 672 N N . ARG A 1 85 ? 9.788 -1.373 6.204 1.00 92.44 85 ARG A N 1
ATOM 673 C CA . ARG A 1 85 ? 10.984 -1.463 5.364 1.00 92.44 85 ARG A CA 1
ATOM 674 C C . ARG A 1 85 ? 10.580 -1.926 3.969 1.00 92.44 85 ARG A C 1
ATOM 676 O O . ARG A 1 85 ? 10.445 -3.122 3.725 1.00 92.44 85 ARG A O 1
ATOM 683 N N . GLN A 1 86 ? 10.444 -0.978 3.049 1.00 92.19 86 GLN A N 1
ATOM 684 C CA . GLN A 1 86 ? 9.955 -1.201 1.693 1.00 92.19 86 GLN A CA 1
ATOM 685 C C . GLN A 1 86 ? 11.062 -1.353 0.665 1.00 92.19 86 GLN A C 1
ATOM 687 O O . GLN A 1 86 ? 11.665 -0.384 0.201 1.00 92.19 86 GLN A O 1
ATOM 692 N N . GLU A 1 87 ? 11.292 -2.590 0.244 1.00 92.31 87 GLU A N 1
ATOM 693 C CA . GLU A 1 87 ? 12.279 -2.877 -0.790 1.00 92.31 87 GLU A CA 1
ATOM 694 C C . GLU A 1 87 ? 11.661 -2.748 -2.185 1.00 92.31 87 GLU A C 1
ATOM 696 O O . GLU A 1 87 ? 11.036 -3.680 -2.695 1.00 92.31 87 GLU A O 1
ATOM 701 N N . TRP A 1 88 ? 11.861 -1.586 -2.808 1.00 91.62 88 TRP A N 1
ATOM 702 C CA . TRP A 1 88 ? 11.427 -1.302 -4.174 1.00 91.62 88 TRP A CA 1
ATOM 703 C C . TRP A 1 88 ? 12.480 -1.738 -5.195 1.00 91.62 88 TRP A C 1
ATOM 705 O O . TRP A 1 88 ? 13.654 -1.380 -5.087 1.00 91.62 88 TRP A O 1
ATOM 715 N N . ARG A 1 89 ? 12.073 -2.488 -6.225 1.00 91.50 89 ARG A N 1
ATOM 716 C CA . ARG A 1 89 ? 12.947 -2.848 -7.354 1.00 91.50 89 ARG A CA 1
ATOM 717 C C . ARG A 1 89 ? 12.227 -2.666 -8.682 1.00 91.50 89 ARG A C 1
ATOM 719 O O . ARG A 1 89 ? 11.056 -3.015 -8.821 1.00 91.50 89 ARG A O 1
ATOM 726 N N . TYR A 1 90 ? 12.948 -2.150 -9.673 1.00 90.38 90 TYR A N 1
ATOM 727 C CA . TYR A 1 90 ? 12.416 -1.970 -11.018 1.00 90.38 90 TYR A CA 1
ATOM 728 C C . TYR A 1 90 ? 12.334 -3.313 -11.757 1.00 90.38 90 TYR A C 1
ATOM 730 O O . TYR A 1 90 ? 13.354 -3.932 -12.078 1.00 90.38 90 TYR A O 1
ATOM 738 N N . ALA A 1 91 ? 11.118 -3.764 -12.056 1.00 90.00 91 ALA A N 1
ATOM 739 C CA . ALA A 1 91 ? 10.861 -4.979 -12.812 1.00 90.00 91 ALA A CA 1
ATOM 740 C C . ALA A 1 91 ? 10.807 -4.666 -14.313 1.00 90.00 91 ALA A C 1
ATOM 742 O O . ALA A 1 91 ? 9.787 -4.218 -14.836 1.00 90.00 91 ALA A O 1
ATOM 743 N N . LYS A 1 92 ? 11.896 -4.962 -15.040 1.00 88.12 92 LYS A N 1
ATOM 744 C CA . LYS A 1 92 ? 11.988 -4.733 -16.499 1.00 88.12 92 LYS A CA 1
ATOM 745 C C . LYS A 1 92 ? 10.875 -5.421 -17.298 1.00 88.12 92 LYS A C 1
ATOM 747 O O . LYS A 1 92 ? 10.477 -4.910 -18.338 1.00 88.12 92 LYS A O 1
ATOM 752 N N . THR A 1 93 ? 10.372 -6.555 -16.811 1.00 87.88 93 THR A N 1
ATOM 753 C CA . THR A 1 93 ? 9.284 -7.320 -17.440 1.00 87.88 93 THR A CA 1
ATOM 754 C C . THR A 1 93 ? 7.963 -6.558 -17.453 1.00 87.88 93 THR A C 1
ATOM 756 O O . THR A 1 93 ? 7.253 -6.595 -18.451 1.00 87.88 93 THR A O 1
ATOM 759 N N . ARG A 1 94 ? 7.649 -5.840 -16.368 1.00 84.75 94 ARG A N 1
ATOM 760 C CA . ARG A 1 94 ? 6.433 -5.022 -16.233 1.00 84.75 94 ARG A CA 1
ATO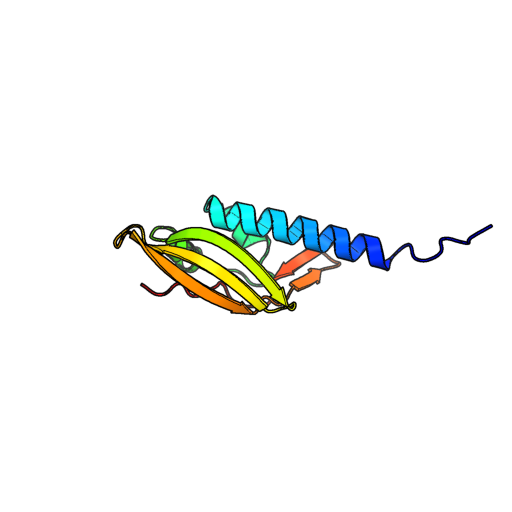M 761 C C . ARG A 1 94 ? 6.668 -3.537 -16.517 1.00 84.75 94 ARG A C 1
ATOM 763 O O . ARG A 1 94 ? 5.711 -2.776 -16.546 1.00 84.75 94 ARG A O 1
ATOM 770 N N . LYS A 1 95 ? 7.929 -3.137 -16.730 1.00 87.50 95 LYS A N 1
ATOM 771 C CA . LYS A 1 95 ? 8.374 -1.736 -16.829 1.00 87.50 95 LYS A CA 1
ATOM 772 C C . LYS A 1 95 ? 7.850 -0.881 -15.666 1.00 87.50 95 LYS A C 1
ATOM 774 O O . LYS A 1 95 ? 7.471 0.268 -15.858 1.00 87.50 95 LYS A O 1
ATOM 779 N N . SER A 1 96 ? 7.811 -1.458 -14.467 1.00 88.62 96 SER A N 1
ATOM 780 C CA . SER A 1 96 ? 7.248 -0.830 -13.272 1.00 88.62 96 SER A CA 1
ATOM 781 C C . SER A 1 96 ? 8.091 -1.136 -12.038 1.00 88.62 96 SER A C 1
ATOM 783 O O . SER A 1 96 ? 8.818 -2.133 -11.988 1.00 88.62 96 SER A O 1
ATOM 785 N N . TRP A 1 97 ? 7.985 -0.285 -11.024 1.00 92.25 97 TRP A N 1
ATOM 786 C CA . TRP A 1 97 ? 8.548 -0.539 -9.703 1.00 92.25 97 TRP A CA 1
ATOM 787 C C . TRP A 1 97 ? 7.632 -1.473 -8.913 1.00 92.25 97 TRP A C 1
ATOM 789 O O . TRP A 1 97 ? 6.419 -1.276 -8.884 1.00 92.25 97 TRP A O 1
ATOM 799 N N . LEU A 1 98 ? 8.216 -2.499 -8.293 1.00 94.06 98 LEU A N 1
ATOM 800 C CA . LEU A 1 98 ? 7.505 -3.462 -7.456 1.00 94.06 98 LEU A CA 1
ATOM 801 C C . LEU A 1 98 ? 8.130 -3.536 -6.063 1.00 94.06 98 LEU A C 1
ATOM 803 O O . LEU A 1 98 ? 9.343 -3.375 -5.908 1.00 94.06 98 LEU A O 1
ATOM 807 N N . ILE A 1 99 ? 7.298 -3.846 -5.077 1.00 93.81 99 ILE A N 1
ATOM 808 C CA . ILE A 1 99 ? 7.664 -4.110 -3.690 1.00 93.81 99 ILE A CA 1
ATOM 809 C C . ILE A 1 99 ? 8.031 -5.592 -3.539 1.00 93.81 99 ILE A C 1
ATOM 811 O O . ILE A 1 99 ? 7.320 -6.493 -4.001 1.00 93.81 99 ILE A O 1
ATOM 815 N N . PHE A 1 100 ? 9.167 -5.845 -2.896 1.00 92.75 100 PHE A N 1
ATOM 816 C CA . PHE A 1 100 ? 9.676 -7.183 -2.572 1.00 92.75 100 PHE A CA 1
ATOM 817 C C . PHE A 1 100 ? 9.599 -7.507 -1.078 1.00 92.75 100 PHE A C 1
ATOM 819 O O . PHE A 1 100 ? 9.738 -8.666 -0.694 1.00 92.75 100 PHE A O 1
ATOM 826 N N . SER A 1 101 ? 9.367 -6.502 -0.238 1.00 91.25 101 SER A N 1
ATOM 827 C CA . SER A 1 101 ? 9.073 -6.686 1.180 1.00 91.25 101 SER A CA 1
ATOM 828 C C . SER A 1 101 ? 7.624 -7.154 1.394 1.00 91.25 101 SER A C 1
ATOM 830 O O . SER A 1 101 ? 6.781 -6.993 0.507 1.00 91.25 101 SER A O 1
ATOM 832 N N . PRO A 1 102 ? 7.307 -7.749 2.557 1.00 90.25 102 PRO A N 1
ATOM 833 C CA . PRO A 1 102 ? 5.932 -8.085 2.914 1.00 90.25 102 PRO A CA 1
ATOM 834 C C . PRO A 1 102 ? 5.061 -6.834 3.109 1.00 90.25 102 PRO A C 1
ATOM 836 O O . PRO A 1 102 ? 5.553 -5.710 3.193 1.00 90.25 102 PRO A O 1
ATOM 839 N N . PHE A 1 103 ? 3.746 -7.041 3.186 1.00 90.12 103 PHE A N 1
ATOM 840 C CA . PHE A 1 103 ? 2.796 -5.977 3.513 1.00 90.12 103 PHE A CA 1
ATOM 841 C C . PHE A 1 103 ? 2.983 -5.484 4.965 1.00 90.12 103 PHE A C 1
ATOM 843 O O . PHE A 1 103 ? 3.203 -6.329 5.843 1.00 90.12 103 PHE A O 1
ATOM 850 N N . PRO A 1 104 ? 2.864 -4.167 5.245 1.00 90.19 104 PRO A N 1
ATOM 851 C CA . PRO A 1 104 ? 3.058 -3.620 6.585 1.00 90.19 104 PRO A CA 1
ATOM 852 C C . PRO A 1 104 ? 2.150 -4.271 7.628 1.00 90.19 104 PRO A C 1
ATOM 854 O O . PRO A 1 104 ? 0.975 -4.565 7.385 1.00 90.19 104 PRO A O 1
ATOM 857 N N . LEU A 1 105 ? 2.688 -4.464 8.828 1.00 87.44 105 LEU A N 1
ATOM 858 C CA . LEU A 1 105 ? 1.938 -5.001 9.956 1.00 87.44 105 LEU A CA 1
ATOM 859 C C . LEU A 1 105 ? 1.375 -3.849 10.792 1.00 87.44 105 LEU A C 1
ATOM 861 O O . LEU A 1 105 ? 2.104 -3.185 11.520 1.00 87.44 105 LEU A O 1
ATOM 865 N N . PHE A 1 106 ? 0.068 -3.623 10.685 1.00 87.25 106 PHE A N 1
ATOM 866 C CA . PHE A 1 106 ? -0.651 -2.692 11.553 1.00 87.25 106 PHE A CA 1
ATOM 867 C C . PHE A 1 106 ? -1.009 -3.389 12.867 1.00 87.25 106 PHE A C 1
ATOM 869 O O . PHE A 1 106 ? -1.621 -4.462 12.860 1.00 87.25 106 PHE A O 1
ATOM 876 N N . GLU A 1 107 ? -0.610 -2.791 13.985 1.00 81.00 107 GLU A N 1
ATOM 877 C CA . GLU A 1 107 ? -0.929 -3.289 15.320 1.00 81.00 107 GLU A CA 1
ATOM 878 C C . GLU A 1 107 ? -2.369 -2.918 15.670 1.00 81.00 107 GLU A C 1
ATOM 880 O O . GLU A 1 107 ? -2.817 -1.799 15.400 1.00 81.00 107 GLU A O 1
ATOM 885 N N . LYS A 1 108 ? -3.094 -3.888 16.234 1.00 67.56 108 LYS A N 1
ATOM 886 C CA . LYS A 1 108 ? -4.454 -3.688 16.733 1.00 67.56 108 LYS A CA 1
ATOM 887 C C . LYS A 1 108 ? -4.457 -2.967 18.075 1.00 67.56 108 LYS A C 1
ATOM 889 O O . LYS A 1 108 ? -3.417 -2.936 18.778 1.00 67.56 108 LYS A O 1
#

Secondary structure (DSSP, 8-state):
------TTHHHHHHHHHHHHHHHHHHHHHT-HHHHHHHBSSPPPHHHHGGGTTEEEEEEEEEETTEEEEEEEETTT--EEEEEEE--EEEETTTTEEEE-SPPP----

Solvent-accessible surface area (backbone atoms only — not comparable to full-atom values): 6543 Å² total; per-residue (Å²): 136,86,81,88,82,72,78,74,64,59,56,55,52,53,53,49,53,52,49,50,53,51,52,51,49,26,56,50,72,62,36,57,72,62,52,47,69,33,40,73,58,92,67,59,67,74,68,55,54,62,48,74,51,42,43,48,77,45,77,43,80,76,50,93,47,35,30,40,40,29,30,29,34,70,90,72,73,44,84,46,74,40,83,38,68,50,44,71,44,78,37,77,90,75,74,41,71,25,33,72,44,80,82,79,79,81,83,132

Foldseek 3Di:
DDDPPPPPPVVVVVQVVVVVVQCLVCLQVLVVVSVQVQAPDGDDVVLSCLSVQKHFDDWACPDPPWIKTWIAGNVPRDIDIDIDGWDWDQDPVVNHIHTHDDDTDDDD

Radius of gyration: 15.84 Å; Cα contacts (8 Å, |Δi|>4): 135; chains: 1; bounding box: 40×38×43 Å

Sequence (108 aa):
MVSCASAPENTKNTELETTWSVYQGAMHWKYCDTLIGFYSAPVAKETLAKLDNVRVTAYEVRHSPMVEIQYVLNSEQMLRKVIDRQEWRYAKTRKSWLIFSPFPLFEK